Protein AF-A0A6A4HUD6-F1 (afdb_monomer)

Organism: NCBI:txid1447944

pLDDT: mean 78.58, std 15.65, range [47.56, 95.69]

Foldseek 3Di:
DLVVQCVQDDPPDDSLDQDPDRDPVVLVVCCVVVVDDNVRVVVVSVVVSCCNRVPDPVVVLVPDPVSVVVCCCVPPVVPD

Radius of gyration: 17.24 Å; Cα contacts (8 Å, |Δi|>4): 38; chains: 1; bounding box: 23×52×30 Å

Secondary structure (DSSP, 8-state):
-HHHHHTTS-TTS-TTSPPSS--HHHHHHHHHHHT--HHHHHHHHHHHHHHHHT--HHHHTTSSHHHHHHHHHHHTTT--

Structure (mmCIF, N/CA/C/O backbone):
data_AF-A0A6A4HUD6-F1
#
_entry.id   AF-A0A6A4HUD6-F1
#
loop_
_atom_site.group_PDB
_atom_site.id
_atom_site.type_symbol
_atom_site.label_atom_id
_atom_site.label_alt_id
_atom_site.label_comp_id
_atom_site.label_asym_id
_atom_site.label_entity_id
_atom_site.label_seq_id
_atom_site.pdbx_PDB_ins_code
_atom_site.Cartn_x
_atom_site.Cartn_y
_atom_site.Cartn_z
_atom_site.occupancy
_atom_site.B_iso_or_equiv
_atom_site.auth_seq_id
_atom_site.auth_comp_id
_atom_site.auth_asym_id
_atom_site.auth_atom_id
_atom_site.pdbx_PDB_model_num
ATOM 1 N N . LEU A 1 1 ? -8.809 8.184 1.470 1.00 79.00 1 LEU A N 1
ATOM 2 C CA . LEU A 1 1 ? -7.852 7.231 0.857 1.00 79.00 1 LEU A CA 1
ATOM 3 C C . LEU A 1 1 ? -7.717 5.953 1.688 1.00 79.00 1 LEU A C 1
ATOM 5 O O . LEU A 1 1 ? -8.063 4.896 1.179 1.00 79.00 1 LEU A O 1
ATOM 9 N N . LYS A 1 2 ? -7.336 6.059 2.970 1.00 84.19 2 LYS A N 1
ATOM 10 C CA . LYS A 1 2 ? -7.214 4.946 3.933 1.00 84.19 2 LYS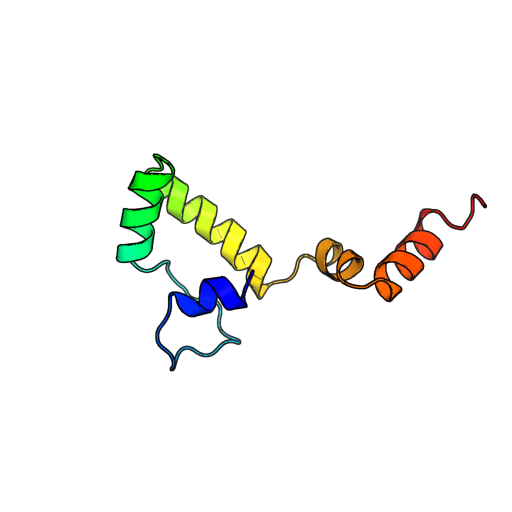 A CA 1
ATOM 11 C C . LYS A 1 2 ? -8.337 3.896 3.878 1.00 84.19 2 LYS A C 1
ATOM 13 O O . LYS A 1 2 ? -8.057 2.722 3.672 1.00 84.19 2 LYS A O 1
ATOM 18 N N . ASN A 1 3 ? -9.604 4.312 3.965 1.00 84.31 3 ASN A N 1
ATOM 19 C CA . ASN A 1 3 ? -10.744 3.380 3.936 1.00 84.31 3 ASN A CA 1
ATOM 20 C C . ASN A 1 3 ? -10.829 2.566 2.638 1.00 84.31 3 ASN A C 1
ATOM 22 O O . ASN A 1 3 ? -11.126 1.382 2.690 1.00 84.31 3 ASN A O 1
ATOM 26 N N . ASN A 1 4 ? -10.526 3.173 1.486 1.00 87.06 4 ASN A N 1
ATOM 27 C CA . ASN A 1 4 ? -10.550 2.470 0.199 1.00 87.06 4 ASN A CA 1
ATOM 28 C C . ASN A 1 4 ? -9.408 1.457 0.099 1.00 87.06 4 ASN A C 1
ATOM 30 O O . ASN A 1 4 ? -9.587 0.391 -0.476 1.00 87.06 4 ASN A O 1
ATOM 34 N N . ILE A 1 5 ? -8.247 1.789 0.670 1.00 87.44 5 ILE A N 1
ATOM 35 C CA . ILE A 1 5 ? -7.107 0.876 0.749 1.00 87.44 5 ILE A CA 1
ATOM 36 C C . ILE A 1 5 ? -7.449 -0.318 1.646 1.00 87.44 5 ILE A C 1
ATOM 38 O O . ILE A 1 5 ? -7.181 -1.449 1.263 1.00 87.44 5 ILE A O 1
ATOM 42 N N . LEU A 1 6 ? -8.091 -0.090 2.796 1.00 88.19 6 LEU A N 1
ATOM 43 C CA . LEU A 1 6 ? -8.495 -1.154 3.722 1.00 88.19 6 LEU A CA 1
ATOM 44 C C . LEU A 1 6 ? -9.475 -2.166 3.106 1.00 88.19 6 LEU A C 1
ATOM 46 O O . LEU A 1 6 ? -9.456 -3.324 3.504 1.00 88.19 6 LEU A O 1
ATOM 50 N N . LEU A 1 7 ? -10.267 -1.780 2.096 1.00 89.62 7 LEU A N 1
ATOM 51 C CA . LEU A 1 7 ? -11.144 -2.712 1.366 1.00 89.62 7 LEU A CA 1
ATOM 52 C C . LEU A 1 7 ? -10.381 -3.799 0.592 1.00 89.62 7 LEU A C 1
ATOM 54 O O . LEU A 1 7 ? -10.986 -4.783 0.176 1.00 89.62 7 LEU A O 1
ATOM 58 N N . LEU A 1 8 ? -9.077 -3.618 0.371 1.00 88.94 8 LEU A N 1
AT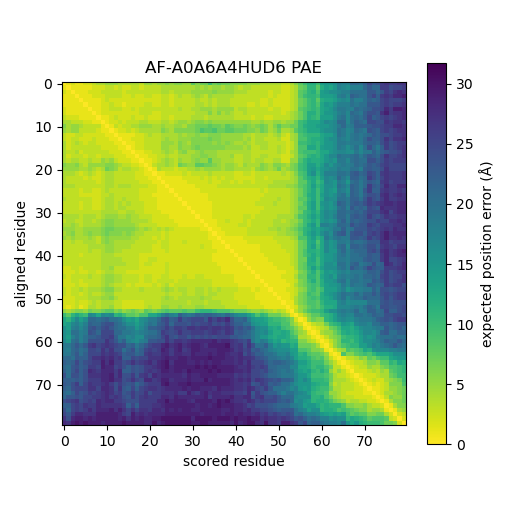OM 59 C CA . LEU A 1 8 ? -8.225 -4.600 -0.300 1.00 88.94 8 LEU A CA 1
ATOM 60 C C . LEU A 1 8 ? -7.727 -5.701 0.647 1.00 88.94 8 LEU A C 1
ATOM 62 O O . LEU A 1 8 ? -7.131 -6.668 0.177 1.00 88.94 8 LEU A O 1
ATOM 66 N N . TYR A 1 9 ? -7.930 -5.551 1.957 1.00 87.81 9 TYR A N 1
ATOM 67 C CA . TYR A 1 9 ? -7.366 -6.424 2.983 1.00 87.81 9 TYR A CA 1
ATOM 68 C C . TYR A 1 9 ? -8.453 -7.232 3.706 1.00 87.81 9 TYR A C 1
ATOM 70 O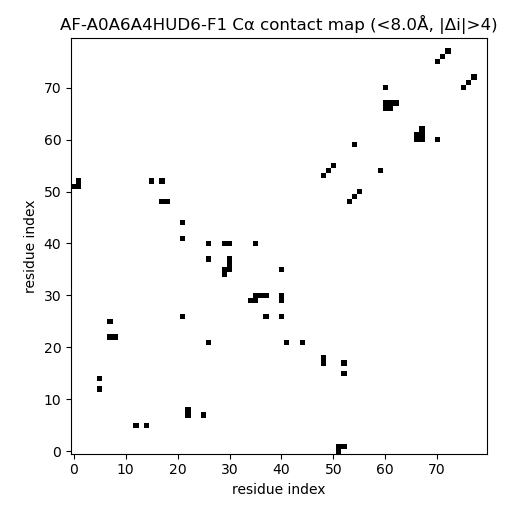 O . TYR A 1 9 ? -9.632 -6.869 3.668 1.00 87.81 9 TYR A O 1
ATOM 78 N N . PRO A 1 10 ? -8.072 -8.341 4.366 1.00 87.44 10 PRO A N 1
ATOM 79 C CA . PRO A 1 10 ? -8.973 -9.110 5.216 1.00 87.44 10 PRO A CA 1
ATOM 80 C C . PRO A 1 10 ? -9.684 -8.251 6.271 1.00 87.44 10 PRO A C 1
ATOM 82 O O . PRO A 1 10 ? -9.137 -7.272 6.777 1.00 87.44 10 PRO A O 1
ATOM 85 N N . SER A 1 11 ? -10.908 -8.638 6.634 1.00 85.12 11 SER A N 1
ATOM 86 C CA . SER A 1 11 ? 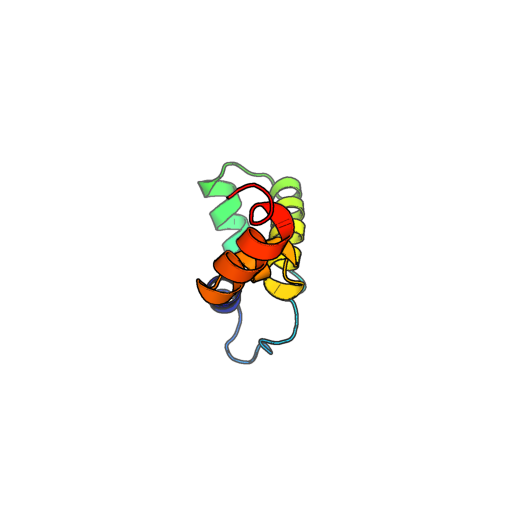-11.748 -7.882 7.575 1.00 85.12 11 SER A CA 1
ATOM 87 C C . SER A 1 11 ? -11.215 -7.841 9.011 1.00 85.12 11 SER A C 1
ATOM 89 O O . SER A 1 11 ? -11.691 -7.042 9.811 1.00 85.12 11 SER A O 1
ATOM 91 N N . ASP A 1 12 ? -10.280 -8.724 9.351 1.00 87.56 12 ASP A N 1
ATOM 92 C CA . ASP A 1 12 ? -9.580 -8.774 10.635 1.00 87.56 12 ASP A CA 1
ATOM 93 C C . ASP A 1 12 ? -8.304 -7.914 10.660 1.00 87.56 12 ASP A C 1
ATOM 95 O O . ASP A 1 12 ? -7.673 -7.796 11.712 1.00 87.56 12 ASP A O 1
ATOM 99 N N . HIS A 1 13 ? -7.938 -7.269 9.544 1.00 86.62 13 HIS A N 1
ATOM 100 C CA . HIS A 1 13 ? -6.824 -6.324 9.513 1.00 86.62 13 HIS A CA 1
ATOM 101 C 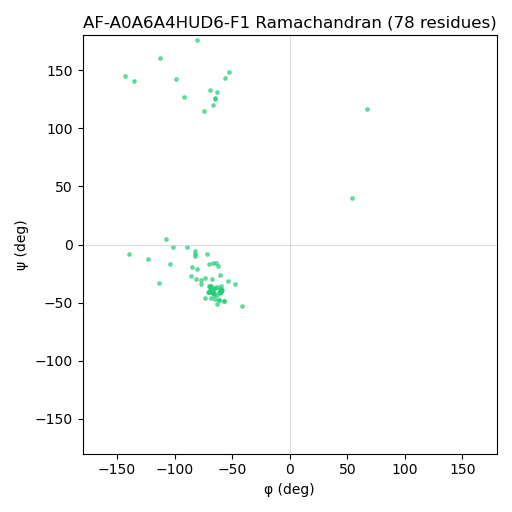C . HIS A 1 13 ? -7.128 -5.108 10.392 1.00 86.62 13 HIS A C 1
ATOM 103 O O . HIS A 1 13 ? -8.143 -4.428 10.221 1.00 86.62 13 HIS A O 1
ATOM 109 N N . ASN A 1 14 ? -6.222 -4.802 11.320 1.00 87.12 14 ASN A N 1
ATOM 110 C CA . ASN A 1 14 ? -6.358 -3.659 12.210 1.00 87.12 14 ASN A CA 1
ATOM 111 C C . ASN A 1 14 ? -6.254 -2.342 11.413 1.00 87.12 14 ASN A C 1
ATOM 113 O O . ASN A 1 14 ? -5.205 -2.057 10.834 1.00 87.12 14 ASN A O 1
ATOM 117 N N . PRO A 1 15 ? -7.286 -1.477 11.422 1.00 86.06 15 PRO A N 1
ATOM 118 C CA . PRO A 1 15 ? -7.266 -0.217 10.680 1.00 86.06 15 PRO A CA 1
ATOM 119 C C . PRO A 1 15 ? -6.179 0.767 11.128 1.00 86.06 15 PRO A C 1
ATOM 121 O O . PRO A 1 15 ? -5.881 1.721 10.408 1.00 86.06 15 PRO A O 1
ATOM 124 N N . LEU A 1 16 ? -5.620 0.601 12.329 1.00 85.75 16 LEU A N 1
ATOM 125 C CA . LEU A 1 16 ? -4.533 1.443 12.831 1.00 85.75 16 LEU A CA 1
ATOM 126 C C . LEU A 1 16 ? -3.168 1.030 12.279 1.00 85.75 16 LEU A C 1
ATOM 128 O O . LEU A 1 16 ? -2.280 1.874 12.202 1.00 85.75 16 LEU A O 1
ATOM 132 N N . ASP A 1 17 ? -3.037 -0.209 11.815 1.00 87.69 17 ASP A N 1
ATOM 133 C CA . ASP A 1 17 ? -1.776 -0.742 11.322 1.00 87.69 17 ASP A CA 1
ATOM 134 C C . ASP A 1 17 ? -1.673 -0.502 9.815 1.00 87.69 17 ASP A C 1
ATOM 136 O O . ASP A 1 17 ? -2.578 -0.851 9.044 1.00 87.69 17 ASP A O 1
ATOM 140 N N . THR A 1 18 ? -0.574 0.117 9.383 1.00 85.75 18 THR A N 1
ATOM 141 C CA . THR A 1 18 ? -0.279 0.282 7.958 1.00 85.75 18 THR A CA 1
ATOM 142 C C . THR A 1 18 ? -0.058 -1.099 7.347 1.00 85.75 18 THR A C 1
ATOM 144 O O . THR A 1 18 ? 0.782 -1.854 7.847 1.00 85.75 18 THR A O 1
ATOM 147 N N . PRO A 1 19 ? -0.783 -1.472 6.280 1.00 86.06 19 PRO A N 1
ATOM 148 C CA . PRO A 1 19 ? -0.564 -2.759 5.652 1.00 86.06 19 PRO A CA 1
ATOM 149 C C . PRO A 1 19 ? 0.857 -2.838 5.069 1.00 86.06 19 PRO A C 1
ATOM 151 O O . PRO A 1 19 ? 1.273 -1.921 4.359 1.00 86.06 19 PRO A O 1
ATOM 154 N N . PRO A 1 20 ? 1.607 -3.920 5.335 1.00 80.50 20 PRO A N 1
ATOM 155 C CA . PRO A 1 20 ? 3.026 -3.982 4.993 1.00 80.50 20 PRO A CA 1
ATOM 156 C C . PRO A 1 20 ? 3.272 -4.160 3.493 1.00 80.50 20 PRO A C 1
ATOM 158 O O . PRO A 1 20 ? 4.299 -3.727 2.984 1.00 80.50 20 PRO A O 1
ATOM 161 N N . ILE A 1 21 ? 2.349 -4.805 2.776 1.00 86.44 21 ILE A N 1
ATOM 162 C CA . ILE A 1 21 ? 2.485 -5.099 1.348 1.00 86.44 21 ILE A CA 1
ATOM 163 C C . ILE A 1 21 ? 1.147 -4.962 0.639 1.00 86.44 21 ILE A C 1
ATOM 165 O O . ILE A 1 21 ? 0.112 -5.348 1.178 1.00 86.44 21 ILE A O 1
ATOM 169 N N . LEU A 1 22 ? 1.186 -4.500 -0.608 1.00 89.50 22 LEU A N 1
ATOM 170 C CA . LEU A 1 22 ? 0.026 -4.543 -1.485 1.00 89.50 22 LEU A CA 1
ATOM 171 C C . LEU A 1 22 ? -0.304 -6.004 -1.871 1.00 89.50 22 LEU A C 1
ATOM 173 O O . LEU A 1 22 ? 0.613 -6.724 -2.283 1.00 89.50 22 LEU A O 1
ATOM 177 N N . PRO A 1 23 ? -1.577 -6.448 -1.803 1.00 90.75 23 PRO A N 1
ATOM 178 C CA . PRO A 1 23 ? -1.976 -7.789 -2.224 1.00 90.75 23 PRO A CA 1
ATOM 179 C C . PRO A 1 23 ? -1.586 -8.080 -3.676 1.00 90.75 23 PRO A C 1
ATOM 181 O O . PRO A 1 23 ? -1.667 -7.202 -4.543 1.00 90.75 23 PRO A O 1
ATOM 184 N N . ASN A 1 24 ? -1.188 -9.321 -3.959 1.00 91.12 24 ASN A N 1
ATOM 185 C CA . ASN A 1 24 ? -0.687 -9.720 -5.277 1.00 91.12 24 ASN A CA 1
ATOM 186 C C . ASN A 1 24 ? -1.723 -9.508 -6.386 1.00 91.12 24 ASN A C 1
ATOM 188 O O . ASN A 1 24 ? -1.377 -9.072 -7.482 1.00 91.12 24 ASN A O 1
ATOM 192 N N . GLU A 1 25 ? -2.996 -9.770 -6.107 1.00 91.12 25 GLU A N 1
ATOM 193 C CA . GLU A 1 25 ? -4.104 -9.562 -7.037 1.00 91.12 25 GLU A CA 1
ATOM 194 C C . GLU A 1 25 ? -4.201 -8.088 -7.442 1.00 91.12 25 GLU A C 1
ATOM 196 O O . GLU A 1 25 ? -4.345 -7.767 -8.625 1.00 91.12 25 GLU A O 1
ATOM 201 N N . THR A 1 26 ? -4.034 -7.188 -6.471 1.00 91.12 26 THR A N 1
ATOM 202 C CA . THR A 1 26 ? -4.015 -5.743 -6.700 1.00 91.12 26 THR A CA 1
ATOM 203 C C . THR A 1 26 ? -2.770 -5.321 -7.476 1.00 91.12 26 THR A C 1
ATOM 205 O O . THR A 1 26 ? -2.895 -4.533 -8.414 1.00 91.12 26 THR A O 1
ATOM 208 N N . LYS A 1 27 ? -1.587 -5.881 -7.168 1.00 92.75 27 LYS A N 1
ATOM 209 C CA . LYS A 1 27 ? -0.357 -5.646 -7.951 1.00 92.75 27 LYS A CA 1
ATOM 210 C C . LYS A 1 27 ? -0.557 -6.036 -9.420 1.00 92.75 27 LYS A C 1
ATOM 212 O O . LYS A 1 27 ? -0.289 -5.241 -10.316 1.00 92.75 27 LYS A O 1
ATOM 217 N N . VAL A 1 28 ? -1.108 -7.223 -9.686 1.00 94.06 28 VAL A N 1
ATOM 218 C CA . VAL A 1 28 ? -1.378 -7.702 -11.054 1.00 94.06 28 VAL A CA 1
ATOM 219 C C . VAL A 1 28 ? -2.396 -6.814 -11.771 1.00 94.06 28 VAL A C 1
ATOM 221 O O . VAL A 1 28 ? -2.211 -6.492 -12.948 1.00 94.06 28 VAL A O 1
ATOM 224 N N . PHE A 1 29 ? -3.469 -6.413 -11.086 1.00 93.88 29 PHE A N 1
ATOM 225 C CA . PHE A 1 29 ? -4.487 -5.535 -11.656 1.00 93.88 29 PHE A CA 1
ATOM 226 C C . PHE A 1 29 ? -3.911 -4.163 -12.025 1.00 93.88 29 PHE A C 1
ATOM 228 O O . PHE A 1 29 ? -4.049 -3.735 -13.172 1.00 93.88 29 PHE A O 1
ATOM 235 N N . LEU A 1 30 ? -3.219 -3.503 -11.092 1.00 92.38 30 LEU A N 1
ATOM 236 C CA . LEU A 1 30 ? -2.630 -2.182 -11.313 1.00 92.38 30 LEU A CA 1
ATOM 237 C C . LEU A 1 30 ? -1.502 -2.219 -12.343 1.00 92.38 30 LEU A C 1
ATOM 239 O O . LEU A 1 30 ? -1.447 -1.347 -13.205 1.00 92.38 30 LEU A O 1
ATOM 243 N N . GLY A 1 31 ? -0.660 -3.254 -12.335 1.00 95.50 31 GLY A N 1
ATOM 244 C CA . GLY A 1 31 ? 0.390 -3.416 -13.341 1.00 95.50 31 GLY A CA 1
ATOM 245 C C . GLY A 1 31 ? -0.181 -3.483 -14.759 1.00 95.50 31 GLY A C 1
ATOM 246 O O . GLY A 1 31 ? 0.337 -2.852 -15.679 1.00 95.50 31 GLY A O 1
ATOM 247 N N . ARG A 1 32 ? -1.322 -4.165 -14.939 1.00 94.50 32 ARG A N 1
ATOM 248 C CA . ARG A 1 32 ? -2.030 -4.215 -16.230 1.00 94.50 32 ARG A CA 1
ATOM 249 C C . ARG A 1 32 ? -2.740 -2.905 -16.567 1.00 94.50 32 ARG A C 1
ATOM 251 O O . ARG A 1 32 ? -2.649 -2.453 -17.706 1.00 94.50 32 ARG A O 1
ATOM 258 N N . ALA A 1 33 ? -3.454 -2.318 -15.608 1.00 95.69 33 ALA A N 1
ATOM 259 C CA . ALA A 1 33 ? -4.271 -1.126 -15.825 1.00 95.69 33 ALA A CA 1
ATOM 260 C C . ALA A 1 33 ? -3.419 0.129 -16.073 1.00 95.69 33 ALA A C 1
ATOM 262 O O . ALA A 1 33 ? -3.725 0.922 -16.961 1.00 95.69 33 ALA A O 1
ATOM 263 N N . CYS A 1 34 ? -2.328 0.275 -15.322 1.00 93.31 34 CYS A N 1
ATOM 264 C CA . CYS A 1 34 ? -1.462 1.450 -15.333 1.00 93.31 34 CYS A CA 1
ATOM 265 C C . CYS A 1 34 ? -0.170 1.245 -16.137 1.00 93.31 34 CYS A C 1
ATOM 267 O O . CYS A 1 34 ? 0.609 2.185 -16.260 1.00 93.31 34 CYS A O 1
ATOM 269 N N . ARG A 1 35 ? 0.062 0.044 -16.696 1.00 94.19 35 ARG A N 1
ATOM 270 C CA . ARG A 1 35 ? 1.308 -0.337 -17.395 1.00 94.19 35 ARG A CA 1
ATOM 271 C C . ARG A 1 35 ? 2.563 -0.101 -16.544 1.00 94.19 35 ARG A C 1
ATOM 273 O O . ARG A 1 35 ? 3.581 0.355 -17.052 1.00 94.19 35 ARG A O 1
ATOM 280 N N . MET A 1 36 ? 2.460 -0.410 -15.257 1.00 94.00 36 MET A N 1
ATOM 281 C CA . MET A 1 36 ? 3.538 -0.284 -14.276 1.00 94.00 36 MET A CA 1
ATOM 282 C C . MET A 1 36 ? 4.201 -1.642 -14.051 1.00 94.00 36 MET A C 1
ATOM 284 O O . MET A 1 36 ? 3.519 -2.673 -14.048 1.00 94.00 36 MET A O 1
ATOM 288 N N . ASN A 1 37 ? 5.522 -1.653 -13.874 1.00 94.44 37 ASN A N 1
ATOM 289 C CA . ASN A 1 37 ? 6.226 -2.848 -13.408 1.00 94.44 37 ASN A CA 1
ATOM 290 C C . ASN A 1 37 ? 6.092 -2.983 -11.872 1.00 94.44 37 ASN A C 1
ATOM 292 O O . ASN A 1 37 ? 5.491 -2.132 -11.218 1.00 94.44 37 ASN A O 1
ATOM 296 N N . ASN A 1 38 ? 6.603 -4.071 -11.287 1.00 91.44 38 ASN A N 1
ATOM 297 C CA . ASN A 1 38 ? 6.487 -4.278 -9.837 1.00 91.44 38 ASN A CA 1
ATOM 298 C C . ASN A 1 38 ? 7.216 -3.203 -9.023 1.00 91.44 38 ASN A C 1
ATOM 300 O O . ASN A 1 38 ? 6.686 -2.788 -7.999 1.00 91.44 38 ASN A O 1
ATOM 304 N N . ASP A 1 39 ? 8.368 -2.728 -9.493 1.00 92.94 39 ASP A N 1
ATOM 305 C CA . ASP A 1 39 ? 9.161 -1.712 -8.796 1.00 92.94 39 ASP A CA 1
ATOM 306 C C . ASP A 1 39 ? 8.412 -0.368 -8.768 1.00 92.94 39 ASP A C 1
ATOM 308 O O . ASP A 1 39 ? 8.323 0.282 -7.729 1.00 92.94 39 ASP A O 1
ATOM 312 N N . ASP A 1 40 ? 7.781 0.009 -9.886 1.00 92.75 40 ASP A N 1
ATOM 313 C CA . ASP A 1 40 ? 6.929 1.197 -9.987 1.00 92.75 40 ASP A CA 1
ATOM 314 C C . ASP A 1 40 ? 5.725 1.098 -9.037 1.00 92.75 40 ASP A C 1
ATOM 316 O O . ASP A 1 40 ? 5.340 2.080 -8.400 1.00 92.75 40 ASP A O 1
ATOM 320 N N . LEU A 1 41 ? 5.117 -0.091 -8.939 1.00 92.81 41 LEU A N 1
ATOM 321 C CA . LEU A 1 41 ? 3.982 -0.343 -8.050 1.00 92.81 41 LEU A CA 1
ATOM 322 C C . LEU A 1 41 ? 4.382 -0.283 -6.578 1.00 92.81 41 LEU A C 1
ATOM 324 O O . LEU A 1 41 ? 3.603 0.221 -5.773 1.00 92.81 41 LEU A O 1
ATOM 328 N N . GLU A 1 42 ? 5.562 -0.788 -6.225 1.00 91.00 42 GLU A N 1
ATOM 329 C CA . GLU A 1 42 ? 6.088 -0.729 -4.860 1.00 91.00 42 GLU A CA 1
ATOM 330 C C . GLU A 1 42 ? 6.423 0.708 -4.466 1.00 91.00 42 GLU A C 1
ATOM 332 O O . GLU A 1 42 ? 5.931 1.176 -3.443 1.00 91.00 42 GLU A O 1
ATOM 337 N N . ALA A 1 43 ? 7.098 1.463 -5.334 1.00 90.62 43 ALA A N 1
ATOM 338 C CA . ALA A 1 43 ? 7.344 2.886 -5.107 1.00 90.62 43 ALA A CA 1
ATOM 339 C C . ALA A 1 43 ? 6.037 3.694 -4.975 1.00 90.62 43 ALA A C 1
ATOM 341 O O . ALA A 1 43 ? 5.912 4.565 -4.112 1.00 90.62 43 ALA A O 1
ATOM 342 N N . CYS A 1 44 ? 5.031 3.401 -5.808 1.00 90.25 44 CYS A N 1
ATOM 343 C CA . CYS A 1 44 ? 3.715 4.034 -5.699 1.00 90.25 44 CYS A CA 1
ATOM 344 C C . CYS A 1 44 ? 2.992 3.645 -4.403 1.00 90.25 44 CYS A C 1
ATOM 346 O O . CYS A 1 44 ? 2.297 4.475 -3.814 1.00 90.25 44 CYS A O 1
ATOM 348 N N . TRP A 1 45 ? 3.131 2.389 -3.972 1.00 91.00 45 TRP A N 1
ATOM 349 C CA . TRP A 1 45 ? 2.540 1.898 -2.735 1.00 91.00 45 TRP A CA 1
ATOM 350 C C . TRP A 1 45 ? 3.164 2.558 -1.508 1.00 91.00 45 TRP A C 1
ATOM 352 O O . TRP A 1 45 ? 2.411 2.959 -0.625 1.00 91.00 45 TRP A O 1
ATOM 362 N N . ASP A 1 46 ? 4.485 2.738 -1.483 1.00 88.75 46 ASP A N 1
ATOM 363 C CA . ASP A 1 46 ? 5.191 3.427 -0.398 1.00 88.75 46 ASP A CA 1
ATOM 364 C C . ASP A 1 46 ? 4.657 4.850 -0.207 1.00 88.75 46 ASP A C 1
ATOM 366 O O . ASP A 1 46 ? 4.230 5.233 0.877 1.00 88.75 46 ASP A O 1
ATOM 370 N N . VAL A 1 47 ? 4.533 5.617 -1.290 1.00 87.94 47 VAL A N 1
ATOM 371 C CA . VAL A 1 47 ? 3.980 6.978 -1.203 1.00 87.94 47 VAL A CA 1
ATOM 372 C C . VAL A 1 47 ? 2.503 6.966 -0.786 1.00 87.94 47 VAL A C 1
ATOM 374 O O . VAL A 1 47 ? 2.062 7.796 0.013 1.00 87.94 47 VAL A O 1
ATOM 377 N N . ALA A 1 48 ? 1.706 6.044 -1.331 1.00 87.19 48 ALA A N 1
ATOM 378 C CA . ALA A 1 48 ? 0.280 5.962 -1.027 1.00 87.19 48 ALA A CA 1
ATOM 379 C C . ALA A 1 48 ? 0.006 5.523 0.420 1.00 87.19 48 ALA A C 1
ATOM 381 O O . ALA A 1 48 ? -0.967 5.996 1.018 1.00 87.19 48 ALA A O 1
ATOM 382 N N . ASN A 1 49 ? 0.830 4.627 0.972 1.00 86.44 49 ASN A N 1
ATOM 383 C CA . ASN A 1 49 ? 0.687 4.131 2.335 1.00 86.44 49 ASN A CA 1
ATOM 384 C C . ASN A 1 49 ? 1.043 5.227 3.355 1.00 86.44 49 ASN A C 1
ATOM 386 O O . ASN A 1 49 ? 0.263 5.450 4.287 1.00 86.44 49 ASN A O 1
ATOM 390 N N . ASP A 1 50 ? 2.093 6.009 3.091 1.00 85.19 50 ASP A N 1
ATOM 391 C CA . ASP A 1 50 ? 2.510 7.128 3.930 1.00 85.19 50 ASP A CA 1
ATOM 392 C C . ASP A 1 50 ? 1.440 8.221 3.938 1.00 85.19 50 ASP A C 1
ATOM 394 O O . ASP A 1 50 ? 0.999 8.663 4.999 1.00 85.19 50 ASP A O 1
ATOM 398 N N . LEU A 1 51 ? 0.915 8.587 2.764 1.00 84.25 51 LEU A N 1
ATOM 399 C CA . LEU A 1 51 ? -0.180 9.556 2.650 1.00 84.25 51 LEU A CA 1
ATOM 400 C C . LEU A 1 51 ? -1.445 9.116 3.395 1.00 84.25 51 LEU A C 1
ATOM 402 O O . LEU A 1 51 ? -2.182 9.954 3.915 1.00 84.25 51 LEU A O 1
ATOM 406 N N . ALA A 1 52 ? -1.739 7.817 3.407 1.00 85.88 52 ALA A N 1
ATOM 407 C CA . ALA A 1 52 ? -2.972 7.297 3.978 1.00 85.88 52 ALA A CA 1
ATOM 408 C C . ALA A 1 52 ? -2.900 7.042 5.494 1.00 85.88 52 ALA A C 1
ATOM 410 O O . ALA A 1 52 ? -3.950 7.102 6.137 1.00 85.88 52 ALA A O 1
ATOM 411 N N . TRP A 1 53 ? -1.718 6.762 6.058 1.00 85.75 53 TRP A N 1
ATOM 412 C CA . TRP A 1 53 ? -1.552 6.453 7.488 1.00 85.75 53 TRP A CA 1
ATOM 413 C C . TRP A 1 53 ? -0.759 7.483 8.281 1.00 85.75 53 TRP A C 1
ATOM 415 O O . TRP A 1 53 ? -1.079 7.673 9.451 1.00 85.75 53 TRP A O 1
ATOM 425 N N . GLN A 1 54 ? 0.233 8.147 7.687 1.00 77.69 54 GLN A N 1
ATOM 426 C CA . GLN A 1 54 ? 1.020 9.144 8.416 1.00 77.69 54 GLN A CA 1
ATOM 427 C C . GLN A 1 54 ? 0.360 10.522 8.428 1.00 77.69 54 GLN A C 1
ATOM 429 O O . GLN A 1 54 ? 0.656 11.303 9.322 1.00 77.69 54 GLN A O 1
ATOM 434 N N . GLY A 1 55 ? -0.578 10.785 7.509 1.00 63.47 55 GLY A N 1
ATOM 435 C CA . GLY A 1 55 ? -1.253 12.075 7.402 1.00 63.47 55 GLY A CA 1
ATOM 436 C C . GLY A 1 55 ? -0.268 13.156 6.961 1.00 63.47 55 GLY A C 1
ATOM 437 O O . GLY A 1 55 ? 0.701 13.480 7.638 1.00 63.47 55 GLY A O 1
ATOM 438 N N . ASN A 1 56 ? -0.490 13.747 5.791 1.00 53.25 56 ASN A N 1
ATOM 439 C CA . ASN A 1 56 ? 0.261 14.950 5.459 1.00 53.25 56 ASN A CA 1
ATOM 440 C C . ASN A 1 56 ? -0.354 16.074 6.306 1.00 53.25 56 ASN A C 1
ATOM 442 O O . ASN A 1 56 ? -1.519 16.400 6.075 1.00 53.25 56 ASN A O 1
ATOM 446 N N . GLU A 1 57 ? 0.382 16.667 7.255 1.00 52.28 57 GLU A N 1
ATOM 447 C CA . GLU A 1 57 ? -0.112 17.784 8.093 1.00 52.28 57 GLU A CA 1
ATOM 448 C C . GLU A 1 57 ? -0.791 18.872 7.237 1.00 52.28 57 GLU A C 1
ATOM 450 O O . GLU A 1 57 ? -1.795 19.464 7.626 1.00 52.28 57 GLU A O 1
ATOM 455 N N . ILE A 1 58 ? -0.290 19.074 6.015 1.00 49.88 58 ILE A N 1
ATOM 456 C CA . ILE A 1 58 ? -0.825 20.006 5.018 1.00 49.88 58 ILE A CA 1
ATOM 457 C C . ILE A 1 58 ? -2.191 19.565 4.461 1.00 49.88 58 ILE A C 1
ATOM 459 O O . ILE A 1 58 ? -3.060 20.406 4.254 1.00 49.88 58 ILE A O 1
ATOM 463 N N . LEU A 1 59 ? -2.408 18.270 4.213 1.00 48.72 59 LEU A N 1
ATOM 464 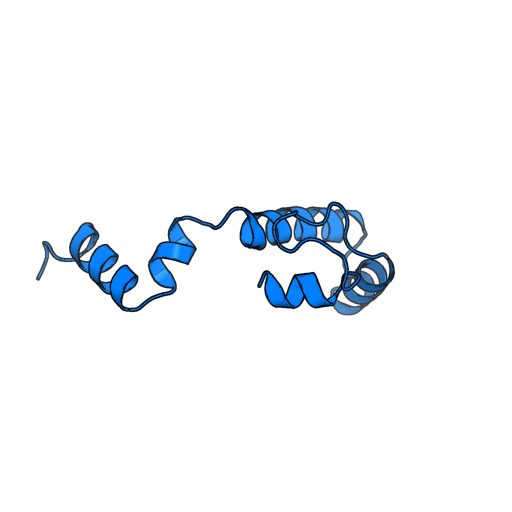C CA . 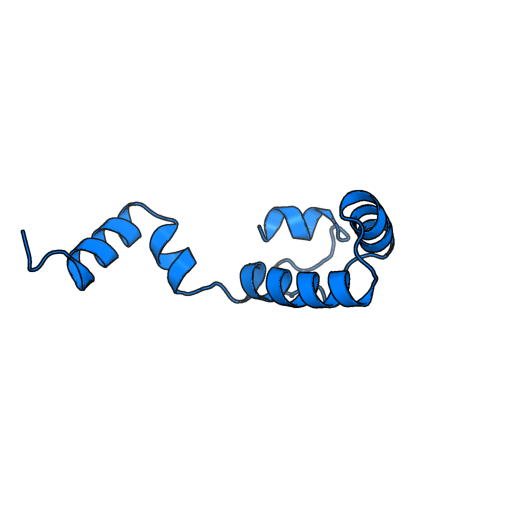LEU A 1 59 ? -3.685 17.764 3.690 1.00 48.72 59 LEU A CA 1
ATOM 465 C C . LEU A 1 59 ? -4.753 17.690 4.788 1.00 48.72 59 LEU A C 1
ATOM 467 O O . LEU A 1 59 ? -5.913 18.005 4.519 1.00 48.72 59 LEU A O 1
ATOM 471 N N . ASP A 1 60 ? -4.358 17.385 6.025 1.00 50.91 60 ASP A N 1
ATOM 472 C CA . ASP A 1 60 ? -5.256 17.436 7.184 1.00 50.91 60 ASP A CA 1
ATOM 473 C C . ASP A 1 60 ? -5.679 18.878 7.524 1.00 50.91 60 ASP A C 1
ATOM 475 O O . ASP A 1 60 ? -6.813 19.107 7.947 1.00 50.91 60 ASP A O 1
ATOM 479 N N . CYS A 1 61 ? -4.832 19.878 7.239 1.00 47.56 61 CYS A N 1
ATOM 480 C CA . CYS A 1 61 ? -5.185 21.300 7.361 1.00 47.56 61 CYS A CA 1
ATOM 481 C C . CYS A 1 61 ? -6.191 21.797 6.307 1.00 47.56 61 CYS A C 1
ATOM 483 O O . CYS A 1 61 ? -6.789 22.856 6.487 1.00 47.56 61 CYS A O 1
ATOM 485 N N . ILE A 1 62 ? -6.395 21.070 5.206 1.00 48.72 62 ILE A N 1
ATOM 486 C CA . ILE A 1 62 ? -7.300 21.478 4.115 1.00 48.72 62 ILE A CA 1
ATOM 487 C C . ILE A 1 62 ? -8.623 20.692 4.162 1.00 48.72 62 ILE A C 1
ATOM 489 O O . ILE A 1 62 ? -9.622 21.116 3.586 1.00 48.72 62 ILE A O 1
ATOM 493 N N . ALA A 1 63 ? -8.674 19.569 4.884 1.00 49.97 63 ALA A N 1
ATOM 494 C CA . ALA A 1 63 ? -9.808 18.643 4.873 1.00 49.97 63 ALA A CA 1
ATOM 495 C C . ALA A 1 63 ? -11.087 19.151 5.577 1.00 49.97 63 ALA A C 1
ATOM 497 O O . ALA A 1 63 ? -12.130 18.506 5.475 1.00 49.97 63 ALA A O 1
ATOM 498 N N . THR A 1 64 ? -11.048 20.287 6.281 1.00 56.88 64 THR A N 1
ATOM 499 C CA . THR A 1 64 ? -12.232 20.884 6.928 1.00 56.88 64 THR A CA 1
ATOM 500 C C . THR A 1 64 ? -12.308 22.391 6.690 1.00 56.88 64 THR A C 1
ATOM 502 O O . THR A 1 64 ? -11.297 23.084 6.784 1.00 56.88 64 THR A O 1
ATOM 505 N N . ASP A 1 65 ? -13.515 22.927 6.465 1.00 57.22 65 ASP A N 1
ATOM 506 C CA . ASP A 1 65 ? -13.757 24.376 6.289 1.00 57.22 65 ASP A CA 1
ATOM 507 C C . ASP A 1 65 ? -13.196 25.210 7.458 1.00 57.22 65 ASP A C 1
ATOM 509 O O . ASP A 1 65 ? -12.735 26.340 7.291 1.00 57.22 65 ASP A O 1
ATOM 513 N N . GLN A 1 66 ? -13.181 24.627 8.660 1.00 56.75 66 GLN A N 1
ATOM 514 C CA . GLN A 1 66 ? -12.610 25.232 9.860 1.00 56.75 66 GLN A CA 1
ATOM 515 C C . GLN A 1 66 ? -11.074 25.330 9.804 1.00 56.75 66 GLN A C 1
ATOM 517 O O . GLN A 1 66 ? -10.509 26.321 10.269 1.00 56.75 66 GLN A O 1
ATOM 522 N N . ALA A 1 67 ? -10.402 24.342 9.209 1.00 56.62 67 ALA A N 1
ATOM 523 C CA . ALA A 1 67 ? -8.952 24.321 9.030 1.00 56.62 67 ALA A CA 1
ATOM 524 C C . ALA A 1 67 ? -8.494 25.158 7.815 1.00 56.62 67 ALA A C 1
ATOM 526 O O . ALA A 1 67 ? -7.444 25.803 7.853 1.00 56.62 67 ALA A O 1
ATOM 527 N N . MET A 1 68 ? -9.336 25.270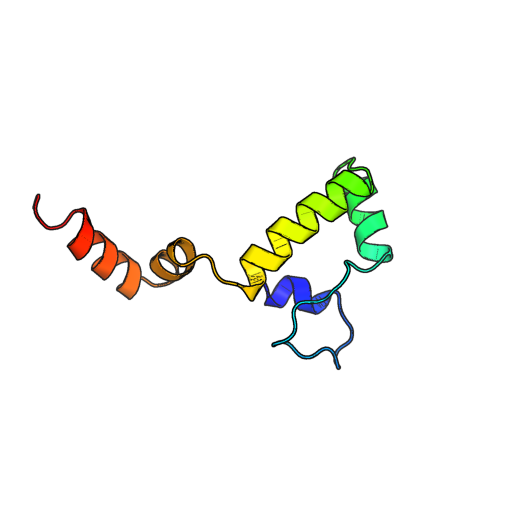 6.783 1.00 56.66 68 MET A N 1
ATOM 528 C CA . MET A 1 68 ? -9.152 26.235 5.694 1.00 56.66 68 MET A CA 1
ATOM 529 C C . MET A 1 68 ? -9.187 27.679 6.223 1.00 56.66 68 MET A C 1
ATOM 531 O O . MET A 1 68 ? -8.286 28.462 5.920 1.00 56.66 68 MET A O 1
ATOM 535 N N . ASN A 1 69 ? -10.173 28.030 7.058 1.00 60.47 69 ASN A N 1
ATOM 536 C CA . ASN A 1 69 ? -10.272 29.371 7.648 1.00 60.47 69 ASN A CA 1
ATOM 537 C C . ASN A 1 69 ? -9.108 29.690 8.597 1.00 60.47 69 ASN A C 1
ATOM 539 O O . ASN A 1 69 ? -8.621 30.821 8.602 1.00 60.47 69 ASN A O 1
ATOM 543 N N . SER A 1 70 ? -8.625 28.715 9.377 1.00 62.47 70 SER A N 1
ATOM 544 C CA . SER A 1 70 ? -7.464 28.925 10.252 1.00 62.47 70 SER A CA 1
ATOM 545 C C . SER A 1 70 ? -6.165 29.089 9.457 1.00 62.47 70 SER A C 1
ATOM 547 O O . SER A 1 70 ? -5.335 29.927 9.808 1.00 62.47 70 SER A O 1
ATOM 549 N N . THR A 1 71 ? -6.011 28.363 8.347 1.00 62.00 71 THR A N 1
ATOM 550 C CA . THR A 1 71 ? -4.860 28.483 7.442 1.00 62.00 71 THR A CA 1
ATOM 551 C C . THR A 1 71 ? -4.892 29.809 6.676 1.00 62.00 71 THR A C 1
ATOM 553 O O . THR A 1 71 ? -3.863 30.477 6.581 1.00 62.00 71 THR A O 1
ATOM 556 N N . PHE A 1 72 ? -6.067 30.247 6.204 1.00 65.81 72 PHE A N 1
ATOM 557 C CA . PHE A 1 72 ? -6.247 31.567 5.592 1.00 65.81 72 PHE A CA 1
ATOM 558 C C . PHE A 1 72 ? -5.926 32.686 6.588 1.00 65.81 72 PHE A C 1
ATOM 560 O O . PHE A 1 72 ? -5.122 33.555 6.271 1.00 65.81 72 PHE A O 1
ATOM 567 N N . ALA A 1 73 ? -6.443 32.628 7.818 1.00 67.19 73 ALA A N 1
ATOM 568 C CA . ALA A 1 73 ? -6.114 33.604 8.859 1.00 67.19 73 ALA A CA 1
ATOM 569 C C . ALA A 1 73 ? -4.608 33.640 9.182 1.00 67.19 73 ALA A C 1
ATOM 571 O O . ALA A 1 73 ? -4.044 34.712 9.365 1.00 67.19 73 ALA A O 1
ATOM 572 N N . LYS A 1 74 ? -3.946 32.477 9.214 1.00 70.88 74 LYS A N 1
ATOM 573 C CA . LYS A 1 74 ? -2.525 32.351 9.570 1.00 70.88 74 LYS A CA 1
ATOM 574 C C . LYS A 1 74 ? -1.559 32.774 8.456 1.00 70.88 74 LYS A C 1
ATOM 576 O O . LYS A 1 74 ? -0.453 33.205 8.763 1.00 70.88 74 LYS A O 1
ATOM 581 N N . HIS A 1 75 ? -1.938 32.620 7.186 1.00 69.38 75 HIS A N 1
ATOM 582 C CA . HIS A 1 75 ? -1.021 32.801 6.049 1.00 69.38 75 HIS A CA 1
ATOM 583 C C . HIS A 1 75 ? -1.469 33.838 5.006 1.00 69.38 75 HIS A C 1
ATOM 585 O O . HIS A 1 75 ? -0.666 34.210 4.155 1.00 69.38 75 HIS A O 1
ATOM 591 N N . GLY A 1 76 ? -2.717 34.310 5.051 1.00 6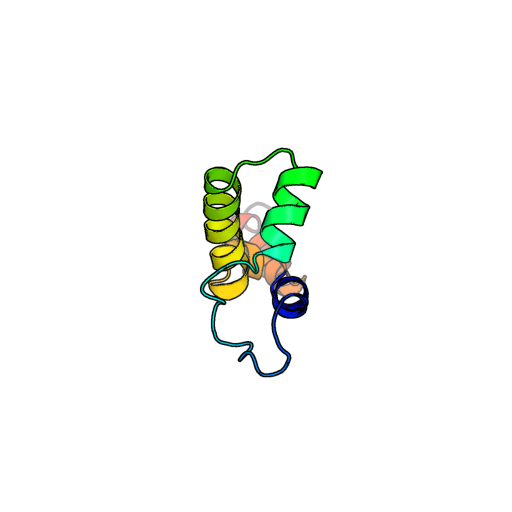1.59 76 GLY A N 1
ATOM 592 C CA . GLY A 1 76 ? -3.276 35.275 4.093 1.00 61.59 76 GLY A CA 1
ATOM 593 C C . GLY A 1 76 ? -4.166 36.368 4.700 1.00 61.59 76 GLY A C 1
ATOM 594 O O . GLY A 1 76 ? -4.518 37.306 3.993 1.00 61.59 76 GLY A O 1
ATOM 595 N N . GLY A 1 77 ? -4.504 36.281 5.992 1.00 58.72 77 GLY A N 1
ATOM 596 C CA . GLY A 1 77 ? -5.416 37.198 6.684 1.00 58.72 77 GLY A CA 1
ATOM 597 C C . GLY A 1 77 ? -4.798 38.514 7.162 1.00 58.72 77 GLY A C 1
ATOM 598 O O . GLY A 1 77 ? -5.527 39.361 7.648 1.00 58.72 77 GLY A O 1
ATOM 599 N N . GLU A 1 78 ? -3.484 38.715 7.037 1.00 57.38 78 GLU A N 1
ATOM 600 C CA . GLU A 1 78 ? -2.855 40.018 7.333 1.00 57.38 78 GLU A CA 1
ATOM 601 C C . GLU A 1 78 ? -2.950 41.013 6.158 1.00 57.38 78 GLU A C 1
ATOM 603 O O . GLU A 1 78 ? -2.590 42.179 6.304 1.00 57.38 78 GLU A O 1
ATOM 608 N N . LEU A 1 79 ? -3.421 40.565 4.986 1.00 54.81 79 LEU A N 1
ATOM 609 C CA . LEU A 1 79 ? -3.499 41.359 3.749 1.00 54.81 79 LEU A CA 1
ATOM 610 C C . LEU A 1 79 ? -4.931 41.779 3.355 1.00 54.81 79 LEU A C 1
ATOM 612 O O . LEU A 1 79 ? -5.100 42.398 2.303 1.00 54.81 79 LEU A O 1
ATOM 616 N N . TYR A 1 80 ? -5.933 41.480 4.187 1.00 48.12 80 TYR A N 1
ATOM 617 C CA . TYR A 1 80 ? -7.331 41.928 4.086 1.00 48.12 80 TYR A CA 1
ATOM 618 C C . TYR A 1 80 ? -7.876 42.265 5.473 1.00 48.12 80 TYR A C 1
ATOM 620 O O . TYR A 1 80 ? -8.752 43.155 5.548 1.00 48.12 80 TYR A O 1
#

Mean predicted aligned error: 11.76 Å

Sequence (80 aa):
LKNNILLLYPSDHNPLDTPPILPNETKVFLGRACRMNNDDLEACWDVANDLAWQGNEILDCIATDQAMNSTFAKHGGELY

Solvent-accessible surface area (backbone atoms only — not comparable to full-atom values): 4955 Å² total; per-residue (Å²): 108,44,72,68,57,53,71,76,50,65,93,83,60,58,88,88,57,77,79,91,68,83,50,67,70,56,51,55,50,48,27,66,76,70,73,39,55,70,68,56,48,49,57,51,45,54,55,51,50,46,57,44,68,68,55,48,71,72,56,65,38,58,74,37,78,72,35,40,52,51,49,39,54,74,76,55,46,90,81,114